Protein AF-A0A101GU11-F1 (afdb_monomer)

Foldseek 3Di:
DPAPPDPCPVVQVVLLVVVVVVDPPVQSVVLQVVLVVVVHRGNVSSVVSSCVVVVVPDPDDDDPPPPPPDCVVVVVVVVVVVVVVPD

Secondary structure (DSSP, 8-state):
-----TTSHHHHHHHHHHHTTTS-HHHHHHHHHHHHHTSS--HHHHHHHHHHHHHTT-SSS-----PPP-THHHHHHHHHHHHTT--

pLDDT: mean 74.29, std 14.36, range [42.16, 89.31]

Structure (mmCIF, N/CA/C/O backbone):
data_AF-A0A101GU11-F1
#
_entry.id   AF-A0A101GU11-F1
#
loop_
_atom_site.group_PDB
_atom_site.id
_atom_site.type_symbol
_atom_site.label_atom_id
_atom_site.label_alt_id
_atom_site.label_comp_id
_atom_site.label_asym_id
_atom_site.label_entity_id
_atom_site.label_seq_id
_atom_site.pdbx_PDB_ins_code
_atom_site.Cartn_x
_atom_site.Cartn_y
_atom_site.Cartn_z
_atom_site.occupancy
_atom_site.B_iso_or_equiv
_atom_site.auth_seq_id
_atom_site.auth_comp_id
_atom_site.auth_asym_id
_atom_site.auth_atom_id
_atom_site.pdbx_PDB_model_num
ATOM 1 N N . MET A 1 1 ? -2.304 -4.462 21.805 1.00 42.16 1 MET A N 1
ATOM 2 C CA . MET A 1 1 ? -2.401 -4.621 20.337 1.00 42.16 1 MET A CA 1
ATOM 3 C C . MET A 1 1 ? -3.183 -5.888 20.028 1.00 42.16 1 MET A C 1
ATOM 5 O O . MET A 1 1 ? -2.672 -6.978 20.251 1.00 42.16 1 MET A O 1
ATOM 9 N N . GLN A 1 2 ? -4.443 -5.771 19.605 1.00 47.00 2 GLN A N 1
ATOM 10 C CA . GLN A 1 2 ? -5.228 -6.928 19.161 1.00 47.00 2 GLN A CA 1
ATOM 11 C C . GLN A 1 2 ? -4.856 -7.231 17.707 1.00 47.00 2 GLN A C 1
ATOM 13 O O . GLN A 1 2 ? -5.387 -6.614 16.791 1.00 47.00 2 GLN A O 1
ATOM 18 N N . LEU A 1 3 ? -3.926 -8.169 17.494 1.00 54.53 3 LEU A N 1
ATOM 19 C CA . LEU A 1 3 ? -3.701 -8.727 16.161 1.00 54.53 3 LEU A CA 1
ATOM 20 C C . LEU A 1 3 ? -5.009 -9.379 15.696 1.00 54.53 3 LEU A C 1
ATOM 22 O O . LEU A 1 3 ? -5.564 -10.202 16.423 1.00 54.53 3 LEU A O 1
ATOM 26 N N . CYS A 1 4 ? -5.481 -8.993 14.509 1.00 52.97 4 CYS A N 1
ATOM 27 C CA . CYS A 1 4 ? -6.788 -9.312 13.925 1.00 52.97 4 CYS A CA 1
ATOM 28 C C . CYS A 1 4 ? -7.308 -10.712 14.322 1.00 52.97 4 CYS A C 1
ATOM 30 O O . CYS A 1 4 ? -6.574 -11.698 14.247 1.00 52.97 4 CYS A O 1
ATOM 32 N N . LYS A 1 5 ? -8.566 -10.832 14.763 1.00 58.31 5 LYS A N 1
ATOM 33 C CA . LYS A 1 5 ? -9.148 -12.120 15.186 1.00 58.31 5 LYS A CA 1
ATOM 34 C C . LYS A 1 5 ? -9.209 -13.067 13.975 1.00 58.31 5 LYS A C 1
ATOM 36 O O . LYS A 1 5 ? -9.868 -12.802 12.978 1.00 58.31 5 LYS A O 1
ATOM 41 N N . HIS A 1 6 ? -8.396 -14.117 14.028 1.00 56.59 6 HIS A N 1
ATOM 42 C CA . HIS A 1 6 ? -7.745 -14.743 12.876 1.00 56.59 6 HIS A CA 1
ATOM 43 C C . HIS A 1 6 ? -8.575 -15.880 12.257 1.00 56.59 6 HIS A C 1
ATOM 45 O O . HIS A 1 6 ? -8.202 -17.040 12.385 1.00 56.59 6 HIS A O 1
ATOM 51 N N . ARG A 1 7 ? -9.668 -15.569 11.548 1.00 58.12 7 ARG A N 1
ATOM 52 C CA . ARG A 1 7 ? -10.205 -16.507 10.536 1.00 58.12 7 ARG A CA 1
ATOM 53 C C . ARG A 1 7 ? -9.667 -16.195 9.137 1.00 58.12 7 ARG A C 1
ATOM 55 O O . ARG A 1 7 ? -9.334 -17.114 8.403 1.00 58.12 7 ARG A O 1
ATOM 62 N N . ASP A 1 8 ? -9.421 -14.916 8.846 1.00 72.06 8 ASP A N 1
ATOM 63 C CA . ASP A 1 8 ? -9.123 -14.464 7.482 1.00 72.06 8 ASP A CA 1
ATOM 64 C C . ASP A 1 8 ? -7.674 -14.049 7.204 1.00 72.06 8 ASP A C 1
ATOM 66 O O . ASP A 1 8 ? -7.367 -13.776 6.050 1.00 72.06 8 ASP A O 1
ATOM 70 N N . LYS A 1 9 ? -6.732 -14.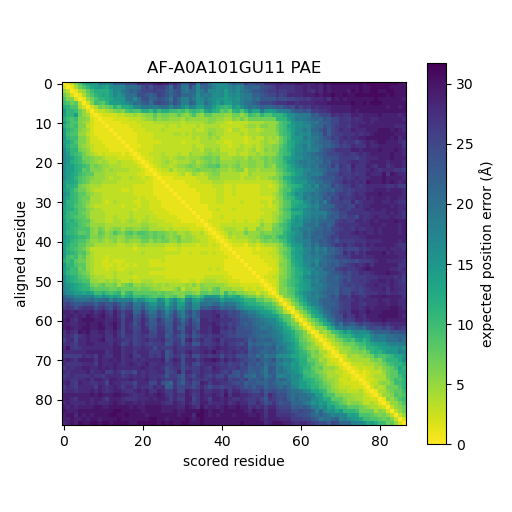018 8.169 1.00 75.38 9 LYS A N 1
ATOM 71 C CA . LYS A 1 9 ? -5.380 -13.515 7.814 1.00 75.38 9 LYS A CA 1
ATOM 72 C C . LYS A 1 9 ? -4.641 -14.415 6.825 1.00 75.38 9 LYS A C 1
ATOM 74 O O . LYS A 1 9 ? -3.916 -13.903 5.987 1.00 75.38 9 LYS A O 1
ATOM 79 N N . ASN A 1 10 ? -4.844 -15.734 6.883 1.00 81.19 10 ASN A N 1
ATOM 80 C CA . ASN A 1 10 ? -4.252 -16.638 5.893 1.00 81.19 10 ASN A CA 1
ATOM 81 C C . ASN A 1 10 ? -4.871 -16.401 4.512 1.00 81.19 10 ASN A C 1
ATOM 83 O O . ASN A 1 10 ? -4.162 -16.405 3.515 1.00 81.19 10 ASN A O 1
ATOM 87 N N . TYR A 1 11 ? -6.177 -16.128 4.461 1.00 85.25 11 TYR A N 1
ATOM 88 C CA . TYR A 1 11 ? -6.877 -15.798 3.225 1.00 85.25 11 TYR A CA 1
ATOM 89 C C . TYR A 1 11 ? -6.402 -14.459 2.644 1.00 85.25 11 TYR A C 1
ATOM 91 O O . TYR A 1 11 ? -6.065 -14.373 1.468 1.00 85.25 11 TYR A O 1
ATOM 99 N N . GLN A 1 12 ? -6.277 -13.431 3.486 1.00 82.94 12 GLN A N 1
ATOM 100 C CA . GLN A 1 12 ? -5.733 -12.129 3.101 1.00 82.94 12 GLN A CA 1
ATOM 101 C C . GLN A 1 12 ? -4.285 -12.246 2.622 1.00 82.94 12 GLN A C 1
ATOM 103 O O . GLN A 1 12 ? -3.952 -11.691 1.582 1.00 82.94 12 GLN A O 1
ATOM 108 N N . LEU A 1 13 ? -3.445 -13.013 3.322 1.00 84.19 13 LEU A N 1
ATOM 109 C CA . LEU A 1 13 ? -2.063 -13.253 2.916 1.00 84.19 13 LEU A CA 1
ATOM 110 C C . LEU A 1 13 ? -1.990 -13.951 1.557 1.00 84.19 13 LEU A C 1
ATOM 112 O O . LEU A 1 13 ? -1.229 -13.518 0.699 1.00 84.19 13 LEU A O 1
ATOM 116 N N . VAL A 1 14 ? -2.794 -14.993 1.333 1.00 87.44 14 VAL A N 1
ATOM 117 C CA . VAL A 1 14 ? -2.851 -15.679 0.034 1.00 87.44 14 VAL A CA 1
ATOM 118 C C . VAL A 1 14 ? -3.289 -14.717 -1.066 1.00 87.44 14 VAL A C 1
ATOM 120 O O . VAL A 1 14 ? -2.646 -14.673 -2.110 1.00 87.44 14 VAL A O 1
ATOM 123 N N . ASN A 1 15 ? -4.316 -13.898 -0.833 1.00 86.44 15 ASN A N 1
ATOM 124 C CA . ASN A 1 15 ? -4.762 -12.913 -1.819 1.00 86.44 15 ASN A CA 1
ATOM 125 C C . ASN A 1 15 ? -3.673 -11.873 -2.125 1.00 86.44 15 ASN A C 1
ATOM 127 O O . ASN A 1 15 ? -3.458 -11.541 -3.289 1.00 86.44 15 ASN A O 1
ATOM 131 N N . ILE A 1 16 ? -2.932 -11.419 -1.109 1.00 86.44 16 ILE A N 1
ATOM 132 C CA . ILE A 1 16 ? -1.778 -10.524 -1.283 1.00 86.44 16 ILE A CA 1
ATOM 133 C C . ILE A 1 16 ? -0.673 -11.213 -2.097 1.00 86.44 16 ILE A C 1
ATOM 135 O O . ILE A 1 16 ? -0.118 -10.616 -3.014 1.00 86.44 16 ILE A O 1
ATOM 139 N N . LEU A 1 17 ? -0.368 -12.483 -1.830 1.00 86.19 17 LEU A N 1
ATOM 140 C CA . LEU A 1 17 ? 0.640 -13.229 -2.592 1.00 86.19 17 LEU A CA 1
ATOM 141 C C . LEU A 1 17 ? 0.211 -13.466 -4.049 1.00 86.19 17 LEU A C 1
ATOM 143 O O . LEU A 1 17 ? 1.045 -13.425 -4.952 1.00 86.19 17 LEU A O 1
ATOM 147 N N . LEU A 1 18 ? -1.086 -13.667 -4.300 1.00 88.44 18 LEU A N 1
ATOM 148 C CA . LEU A 1 18 ? -1.633 -13.798 -5.652 1.00 88.44 18 LEU 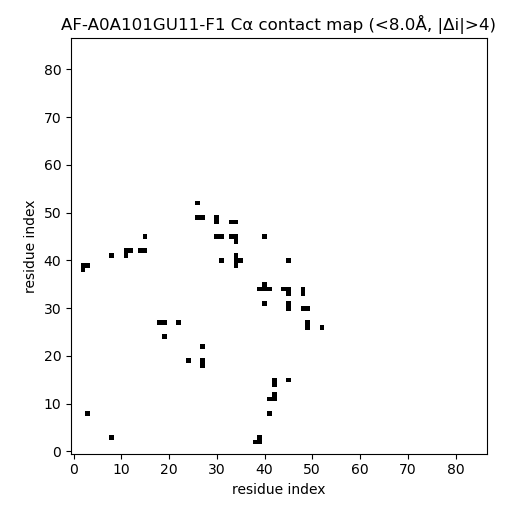A CA 1
ATOM 149 C C . LEU A 1 18 ? -1.513 -12.497 -6.461 1.00 88.44 18 LEU A C 1
ATOM 151 O O . LEU A 1 18 ? -1.329 -12.574 -7.678 1.00 88.44 18 LEU A O 1
ATOM 155 N N . LEU A 1 19 ? -1.544 -11.325 -5.813 1.00 85.81 19 LEU A N 1
ATOM 156 C CA . LEU A 1 19 ? -1.247 -10.041 -6.467 1.00 85.81 19 LEU A CA 1
ATOM 157 C C . LEU A 1 19 ? 0.190 -9.990 -7.003 1.00 85.81 19 LEU A C 1
ATOM 159 O O . LEU A 1 19 ? 0.417 -9.437 -8.078 1.00 85.81 19 LEU A O 1
ATOM 163 N N . GLY A 1 20 ? 1.139 -10.652 -6.336 1.00 83.38 20 GLY A N 1
ATOM 164 C CA . GLY A 1 20 ? 2.541 -10.726 -6.767 1.00 83.38 20 GLY A CA 1
ATOM 165 C C . GLY A 1 20 ? 2.764 -11.431 -8.106 1.00 83.38 20 GLY A C 1
ATOM 166 O O . GLY A 1 20 ? 3.835 -11.308 -8.686 1.00 83.38 20 GLY A O 1
ATOM 167 N N . ARG A 1 21 ? 1.758 -12.137 -8.645 1.00 86.56 21 ARG A N 1
ATOM 16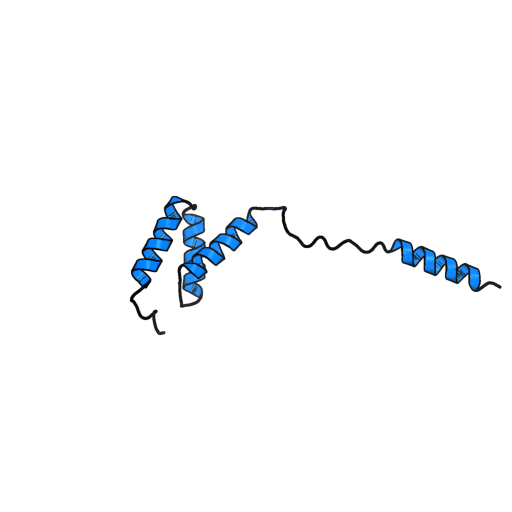8 C CA . ARG A 1 21 ? 1.810 -12.675 -10.017 1.00 86.56 21 ARG A CA 1
ATOM 169 C C . ARG A 1 21 ? 1.572 -11.622 -11.098 1.00 86.56 21 ARG A C 1
ATOM 171 O O . ARG A 1 21 ? 1.906 -11.868 -12.251 1.00 86.56 21 ARG A O 1
ATOM 178 N N . LYS A 1 22 ? 0.920 -10.513 -10.750 1.00 84.94 22 LYS A N 1
ATOM 179 C CA . LYS A 1 22 ? 0.503 -9.461 -11.689 1.00 84.94 22 LYS A CA 1
ATOM 180 C C . LYS A 1 22 ? 1.273 -8.159 -11.497 1.00 84.94 22 LYS A C 1
ATOM 182 O O . LYS A 1 22 ? 1.295 -7.339 -12.405 1.00 84.94 22 LYS A O 1
ATOM 187 N N . ILE A 1 23 ? 1.845 -7.966 -10.314 1.00 85.69 23 ILE A N 1
ATOM 188 C CA . ILE A 1 23 ? 2.436 -6.708 -9.872 1.00 85.69 23 ILE A CA 1
ATOM 189 C C . ILE A 1 23 ? 3.911 -6.938 -9.565 1.00 85.69 23 ILE A C 1
ATOM 191 O O . ILE A 1 23 ? 4.294 -7.991 -9.050 1.00 85.69 23 ILE A O 1
ATOM 195 N N . ASP A 1 24 ? 4.719 -5.930 -9.878 1.00 89.19 24 ASP A N 1
ATOM 196 C CA . ASP A 1 24 ? 6.129 -5.894 -9.525 1.00 89.19 24 ASP A CA 1
ATOM 197 C C . ASP A 1 24 ? 6.352 -6.120 -8.015 1.00 89.19 24 ASP A C 1
ATOM 199 O O . ASP A 1 24 ? 5.598 -5.642 -7.159 1.00 89.19 24 ASP A O 1
ATOM 203 N N . HIS A 1 25 ? 7.388 -6.891 -7.689 1.00 87.94 25 HIS A N 1
ATOM 204 C CA . HIS A 1 25 ? 7.629 -7.363 -6.329 1.00 87.94 25 HIS A CA 1
ATOM 205 C C . HIS A 1 25 ? 8.012 -6.236 -5.367 1.00 87.94 25 HIS A C 1
ATOM 207 O O . HIS A 1 25 ? 7.566 -6.258 -4.216 1.00 87.94 25 HIS A O 1
ATOM 213 N N . ASP A 1 26 ? 8.767 -5.234 -5.822 1.00 88.19 26 ASP A N 1
ATOM 214 C CA . ASP A 1 26 ? 9.169 -4.105 -4.979 1.00 88.19 26 ASP A CA 1
ATOM 215 C C . ASP A 1 26 ? 7.972 -3.204 -4.668 1.00 88.19 26 ASP A C 1
ATOM 217 O O . ASP A 1 26 ? 7.788 -2.760 -3.529 1.00 88.19 26 ASP A O 1
ATOM 221 N N . THR A 1 27 ? 7.097 -3.019 -5.656 1.00 87.25 27 THR A N 1
ATOM 222 C CA . THR A 1 27 ? 5.831 -2.286 -5.510 1.00 87.25 27 THR A CA 1
ATOM 223 C C . THR A 1 27 ? 4.900 -2.978 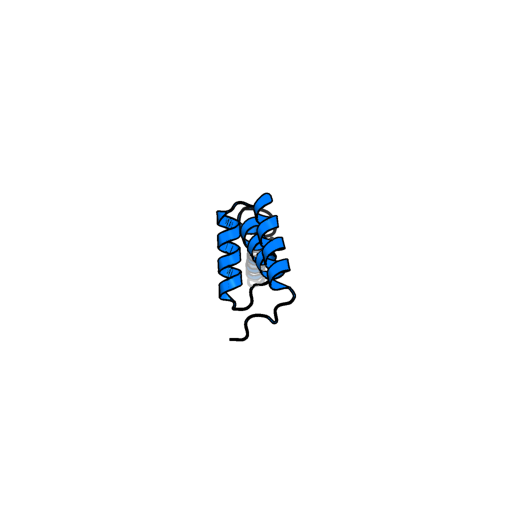-4.509 1.00 87.25 27 THR A C 1
ATOM 225 O O . THR A 1 27 ? 4.377 -2.357 -3.577 1.00 87.25 27 THR A O 1
ATOM 228 N N . LEU A 1 28 ? 4.732 -4.296 -4.630 1.00 89.31 28 LEU A N 1
ATOM 229 C CA . LEU A 1 28 ? 3.918 -5.063 -3.687 1.00 89.31 28 LEU A CA 1
ATOM 230 C C . LEU A 1 28 ? 4.514 -5.044 -2.271 1.00 89.31 28 LEU A C 1
ATOM 232 O O . LEU A 1 28 ? 3.794 -4.894 -1.284 1.00 89.31 28 LEU A O 1
ATOM 236 N N . LEU A 1 29 ? 5.836 -5.157 -2.145 1.00 89.25 29 LEU A N 1
ATOM 237 C CA . LEU A 1 29 ? 6.500 -5.120 -0.845 1.00 89.25 29 LEU A CA 1
ATOM 238 C C . LEU A 1 29 ? 6.343 -3.753 -0.167 1.00 89.25 29 LEU A C 1
ATOM 240 O O . LEU A 1 29 ? 6.149 -3.686 1.050 1.00 89.25 29 LEU A O 1
ATOM 244 N N . TRP A 1 30 ? 6.413 -2.664 -0.935 1.00 89.12 30 TRP A N 1
ATOM 245 C CA . TRP A 1 30 ? 6.196 -1.314 -0.421 1.00 89.12 30 TRP A CA 1
ATOM 246 C C . TRP A 1 30 ? 4.768 -1.130 0.105 1.00 89.12 30 TRP A C 1
ATOM 248 O O . TRP A 1 30 ? 4.586 -0.689 1.241 1.00 89.12 30 TRP A O 1
ATOM 258 N N . THR A 1 31 ? 3.759 -1.540 -0.664 1.00 89.31 31 THR A N 1
ATOM 259 C CA . THR A 1 31 ? 2.342 -1.396 -0.275 1.00 89.31 31 THR A CA 1
ATOM 260 C C . THR A 1 31 ? 1.987 -2.234 0.950 1.00 89.31 31 THR A C 1
ATOM 262 O O . THR A 1 31 ? 1.300 -1.758 1.856 1.00 89.31 31 THR A O 1
ATOM 265 N N . VAL A 1 32 ? 2.544 -3.443 1.063 1.00 88.25 32 VAL A N 1
ATOM 266 C CA . VAL A 1 32 ? 2.410 -4.281 2.264 1.00 88.25 32 VAL A CA 1
ATOM 267 C C . VAL A 1 32 ? 3.076 -3.634 3.481 1.00 88.25 32 VAL A C 1
ATOM 269 O O . VAL A 1 32 ? 2.524 -3.690 4.582 1.00 88.25 32 VAL A O 1
ATOM 272 N N . LYS A 1 33 ? 4.233 -2.977 3.321 1.00 88.81 33 LYS A N 1
ATOM 273 C CA . LYS A 1 33 ? 4.864 -2.218 4.416 1.00 88.81 33 LYS A CA 1
ATOM 274 C C . LYS A 1 33 ? 3.973 -1.071 4.900 1.00 88.81 33 LYS A C 1
ATOM 276 O O . LYS A 1 33 ? 3.839 -0.909 6.111 1.00 88.81 33 LYS A O 1
ATOM 281 N N . GLN A 1 34 ? 3.326 -0.336 3.993 1.00 87.38 34 GLN A N 1
ATOM 282 C CA . GLN A 1 34 ? 2.374 0.722 4.362 1.00 87.38 34 GLN A CA 1
ATOM 283 C C . GLN A 1 34 ? 1.153 0.160 5.097 1.00 87.38 34 GLN A C 1
ATOM 285 O O . GLN A 1 34 ? 0.794 0.643 6.170 1.00 87.38 34 GLN A O 1
ATOM 290 N N . ALA A 1 35 ? 0.566 -0.925 4.587 1.00 86.81 35 ALA A N 1
ATOM 291 C CA . ALA A 1 35 ? -0.569 -1.581 5.230 1.00 86.81 35 ALA A CA 1
ATOM 292 C C . ALA A 1 35 ? -0.225 -2.150 6.619 1.00 86.81 35 ALA A C 1
ATOM 294 O O . ALA A 1 35 ? -1.068 -2.161 7.509 1.00 86.81 35 ALA A O 1
ATOM 295 N N . ASN A 1 36 ? 1.014 -2.595 6.839 1.00 85.62 36 ASN A N 1
ATOM 296 C CA . ASN A 1 36 ? 1.469 -3.043 8.157 1.00 85.62 36 ASN A CA 1
ATOM 297 C C . ASN A 1 36 ? 1.687 -1.882 9.139 1.00 85.62 36 ASN A C 1
ATOM 299 O O . ASN A 1 36 ? 1.498 -2.066 10.343 1.00 85.62 36 ASN A O 1
ATOM 303 N N . ALA A 1 37 ? 2.048 -0.690 8.653 1.00 86.12 37 ALA A N 1
ATOM 304 C CA . ALA A 1 37 ? 2.265 0.490 9.492 1.00 86.12 37 ALA A CA 1
ATOM 305 C C . ALA A 1 37 ? 0.978 0.990 10.175 1.00 86.12 37 ALA A C 1
ATOM 307 O O . ALA A 1 37 ? 1.048 1.607 11.235 1.00 86.12 37 ALA A O 1
ATOM 308 N N . THR A 1 38 ? -0.201 0.676 9.626 1.00 83.19 38 THR A N 1
ATOM 309 C CA . THR A 1 38 ? -1.500 1.033 10.226 1.00 83.19 38 THR A CA 1
ATOM 310 C C . THR A 1 38 ? -1.901 0.126 11.397 1.00 83.19 38 THR A C 1
ATOM 312 O O . THR A 1 38 ? -2.873 0.409 12.094 1.00 83.19 38 THR A O 1
ATOM 315 N N . GLY A 1 39 ? -1.170 -0.969 11.642 1.00 78.94 39 GLY A N 1
ATOM 316 C CA . GLY A 1 39 ? -1.430 -1.913 12.735 1.00 78.94 39 GLY A CA 1
ATOM 317 C C . GLY A 1 39 ? -2.581 -2.898 12.485 1.00 78.94 39 GLY A C 1
ATOM 318 O O . GLY A 1 39 ? -2.751 -3.842 13.260 1.00 78.94 39 GLY A O 1
ATOM 319 N N . THR A 1 40 ? -3.334 -2.730 11.395 1.00 77.00 40 THR A N 1
ATOM 320 C CA . THR A 1 40 ? -4.398 -3.644 10.949 1.00 77.00 40 THR A CA 1
ATOM 321 C C . THR A 1 40 ? -4.284 -3.902 9.442 1.00 77.00 40 THR A C 1
ATOM 323 O O . THR A 1 40 ? -5.062 -3.342 8.666 1.00 77.00 40 THR A O 1
ATOM 326 N N . PRO A 1 41 ? -3.321 -4.732 9.005 1.00 77.88 41 PRO A N 1
ATOM 327 C CA . PRO A 1 41 ? -3.141 -5.022 7.589 1.00 77.88 41 PRO A CA 1
ATOM 328 C C . PRO A 1 41 ? -4.334 -5.818 7.050 1.00 77.88 41 PRO A C 1
ATOM 330 O O . PRO A 1 41 ? -4.725 -6.833 7.630 1.00 77.88 41 PRO A O 1
ATOM 333 N N . SER A 1 42 ? -4.900 -5.359 5.935 1.00 85.00 42 SER A N 1
ATOM 334 C CA . SER A 1 42 ? -5.969 -6.037 5.201 1.00 85.00 42 SER A CA 1
ATOM 335 C C . SER A 1 42 ? -5.677 -6.028 3.703 1.00 85.00 42 SER A C 1
ATOM 337 O O . SER A 1 42 ? -4.917 -5.195 3.208 1.00 85.00 42 SER A O 1
ATOM 339 N N . TYR A 1 43 ? -6.290 -6.960 2.973 1.00 86.25 43 TYR A N 1
ATOM 340 C CA . TYR A 1 43 ? -6.169 -7.027 1.516 1.00 86.25 43 TYR A CA 1
ATOM 341 C C . TYR A 1 43 ? -6.646 -5.733 0.837 1.00 86.25 43 TYR A C 1
ATOM 343 O O . TYR A 1 43 ? -5.957 -5.216 -0.038 1.00 86.25 43 TYR A O 1
ATOM 351 N N . ASP A 1 44 ? -7.772 -5.177 1.289 1.00 86.25 44 ASP A N 1
ATOM 352 C CA . ASP A 1 44 ? -8.335 -3.941 0.733 1.00 86.25 44 ASP A CA 1
ATOM 353 C C . ASP A 1 44 ? -7.382 -2.757 0.916 1.00 86.25 44 ASP A C 1
ATOM 355 O O . ASP A 1 44 ? -7.205 -1.948 0.010 1.00 86.25 44 ASP A O 1
ATOM 359 N N . LEU A 1 45 ? -6.699 -2.693 2.063 1.00 86.31 45 LEU A N 1
ATOM 360 C CA . LEU A 1 45 ? -5.718 -1.649 2.341 1.00 86.31 45 LEU A CA 1
ATOM 361 C C . LEU A 1 45 ? -4.482 -1.776 1.439 1.00 86.31 45 LEU A C 1
ATOM 363 O O . LEU A 1 45 ? -3.945 -0.773 0.977 1.00 86.31 45 LEU A O 1
ATOM 367 N N . VAL A 1 46 ? -4.046 -3.006 1.150 1.00 88.12 46 VAL A N 1
ATOM 368 C CA . VAL A 1 46 ? -2.962 -3.256 0.187 1.00 88.12 46 VAL A CA 1
ATOM 369 C C . VAL A 1 46 ? -3.384 -2.852 -1.229 1.00 88.12 46 VAL A C 1
ATOM 371 O O . VAL A 1 46 ? -2.606 -2.193 -1.913 1.00 88.12 46 VAL A O 1
ATOM 374 N N . CYS A 1 47 ? -4.612 -3.174 -1.655 1.00 87.81 47 CYS A N 1
ATOM 375 C CA . CYS A 1 47 ? -5.141 -2.751 -2.960 1.00 87.81 47 CYS A CA 1
ATOM 376 C C . CYS A 1 47 ? -5.223 -1.226 -3.077 1.00 87.81 47 CYS A C 1
ATOM 378 O O . CYS A 1 47 ? -4.801 -0.671 -4.083 1.00 87.81 47 CYS A O 1
ATOM 380 N N . PHE A 1 48 ? -5.666 -0.547 -2.019 1.00 87.31 48 PHE A N 1
ATOM 381 C CA . PHE A 1 48 ? -5.708 0.913 -1.967 1.00 87.31 48 PHE A CA 1
ATOM 382 C C . PHE A 1 48 ? -4.320 1.551 -2.150 1.00 87.31 48 PHE A C 1
ATOM 384 O O . PHE A 1 48 ? -4.149 2.460 -2.960 1.00 87.31 48 PHE A O 1
ATOM 391 N N . TYR A 1 49 ? -3.295 1.061 -1.444 1.00 88.44 49 TYR A N 1
ATOM 392 C CA . TYR A 1 49 ? -1.931 1.573 -1.625 1.00 88.44 49 TYR A CA 1
ATOM 393 C C . TYR A 1 49 ? -1.346 1.237 -3.001 1.00 88.44 49 TYR A C 1
ATOM 395 O O . TYR A 1 49 ? -0.560 2.023 -3.531 1.00 88.44 49 TYR A O 1
ATOM 403 N N . LEU A 1 50 ? -1.733 0.100 -3.586 1.00 88.69 50 LEU A N 1
ATOM 404 C CA . LEU A 1 50 ? -1.368 -0.253 -4.957 1.00 88.69 50 LEU A CA 1
ATOM 405 C C . LEU A 1 50 ? -1.972 0.725 -5.960 1.00 88.69 50 LEU A C 1
ATOM 407 O O . LEU A 1 50 ? -1.238 1.211 -6.812 1.00 88.69 50 LEU A O 1
ATOM 411 N N . GLU A 1 51 ? -3.252 1.071 -5.820 1.00 85.75 51 GLU A N 1
ATOM 412 C CA . GLU A 1 51 ? -3.931 2.050 -6.678 1.00 85.75 51 GLU A CA 1
ATOM 413 C C . GLU A 1 51 ? -3.261 3.428 -6.623 1.00 85.75 51 GLU A C 1
ATOM 415 O O . GLU A 1 51 ? -3.038 4.043 -7.666 1.00 85.75 51 GLU A O 1
ATOM 420 N N . ILE A 1 52 ? -2.859 3.884 -5.430 1.00 82.56 52 ILE A N 1
ATOM 421 C CA . ILE A 1 52 ? -2.098 5.134 -5.260 1.00 82.56 52 ILE A CA 1
ATOM 422 C C . ILE A 1 52 ? -0.772 5.070 -6.023 1.00 82.56 52 ILE A C 1
ATOM 424 O O . ILE A 1 52 ? -0.386 6.031 -6.688 1.00 82.56 52 ILE A O 1
ATOM 428 N N . GLN A 1 53 ? -0.062 3.946 -5.931 1.00 79.25 53 GLN A N 1
ATOM 429 C CA . GLN A 1 53 ? 1.249 3.809 -6.552 1.00 79.25 53 GLN A CA 1
ATOM 430 C C . GLN A 1 53 ? 1.165 3.643 -8.073 1.00 79.25 53 GLN A C 1
ATOM 432 O O . GLN A 1 53 ? 1.996 4.197 -8.789 1.00 79.25 53 GLN A O 1
ATOM 437 N N . THR A 1 54 ? 0.146 2.946 -8.578 1.00 71.88 54 THR A N 1
ATOM 438 C CA . THR A 1 54 ? -0.117 2.844 -10.019 1.00 71.88 54 THR A CA 1
ATOM 439 C C . THR A 1 54 ? -0.643 4.155 -10.595 1.00 71.88 54 THR A C 1
ATOM 441 O O . THR A 1 54 ? -0.255 4.523 -11.697 1.00 71.88 54 THR A O 1
ATOM 444 N N . GLY A 1 55 ? -1.453 4.903 -9.838 1.00 62.09 55 GLY A N 1
ATOM 445 C CA . GLY A 1 55 ? -1.941 6.227 -10.233 1.00 62.09 55 GLY A CA 1
ATOM 446 C C . GLY A 1 55 ? -0.850 7.302 -10.239 1.00 62.09 55 GLY A C 1
ATOM 447 O O . GLY A 1 55 ? -0.973 8.295 -10.946 1.00 62.09 55 GLY A O 1
ATOM 448 N N . ALA A 1 56 ? 0.251 7.094 -9.511 1.00 56.25 56 ALA A N 1
ATOM 449 C CA . ALA A 1 56 ? 1.420 7.972 -9.558 1.00 56.25 56 ALA A CA 1
ATOM 450 C C . ALA A 1 56 ? 2.272 7.796 -10.834 1.00 56.25 56 ALA A C 1
ATOM 452 O O . ALA A 1 56 ? 3.137 8.632 -11.099 1.00 56.25 56 ALA A O 1
ATOM 453 N N . ALA A 1 57 ? 2.049 6.730 -11.615 1.00 49.84 57 ALA A N 1
ATOM 454 C CA . ALA A 1 57 ? 2.762 6.468 -12.868 1.00 49.84 57 ALA A CA 1
ATOM 455 C C . ALA A 1 57 ? 2.098 7.103 -14.107 1.00 49.84 57 ALA A C 1
ATOM 457 O O . ALA A 1 57 ? 2.715 7.108 -15.171 1.00 49.84 57 ALA A O 1
ATOM 458 N N . ASP A 1 58 ? 0.901 7.684 -13.975 1.00 44.41 58 ASP A N 1
ATOM 459 C CA . ASP A 1 58 ? 0.284 8.501 -15.023 1.00 44.41 58 ASP A CA 1
ATOM 460 C C . ASP A 1 58 ? 0.607 9.990 -14.798 1.00 44.41 58 ASP A C 1
ATOM 462 O O . ASP A 1 58 ? 0.027 10.623 -13.914 1.00 44.41 58 ASP A O 1
ATOM 466 N N . PRO A 1 59 ? 1.474 10.627 -15.612 1.00 49.91 59 PRO A N 1
ATOM 467 C CA . PRO A 1 59 ? 1.649 12.077 -15.564 1.00 49.91 59 PRO A CA 1
ATOM 468 C C . PRO A 1 59 ? 0.494 12.864 -16.215 1.00 49.91 59 PRO A C 1
ATOM 470 O O . PRO A 1 59 ? 0.593 14.083 -16.343 1.00 49.91 59 PRO A O 1
ATOM 473 N N . ALA A 1 60 ? -0.606 12.239 -16.642 1.00 51.44 60 ALA A N 1
ATOM 474 C CA . ALA A 1 60 ? -1.720 12.964 -17.251 1.00 51.44 60 ALA A CA 1
ATOM 475 C C . ALA A 1 60 ? -3.027 12.171 -17.170 1.00 51.44 60 ALA A C 1
ATOM 477 O O . ALA A 1 60 ? -3.174 11.168 -17.859 1.00 51.44 60 ALA A O 1
ATOM 478 N N . GLY A 1 61 ? -4.014 12.652 -16.408 1.00 47.16 61 GLY A N 1
ATOM 479 C CA . GLY A 1 61 ? -5.345 12.052 -16.501 1.00 47.16 61 GLY A CA 1
ATOM 480 C C . GLY A 1 61 ? -6.474 12.731 -15.748 1.00 47.16 61 GLY A C 1
ATOM 481 O O . GLY A 1 61 ? -7.521 12.928 -16.349 1.00 47.16 61 GLY A O 1
ATOM 482 N N . ASP A 1 62 ? -6.286 13.120 -14.485 1.00 49.47 62 ASP A N 1
ATOM 483 C CA . ASP A 1 62 ? -7.403 13.667 -13.696 1.00 49.47 62 ASP A CA 1
ATOM 484 C C . ASP A 1 62 ? -6.958 14.689 -12.641 1.00 49.47 62 ASP A C 1
ATOM 486 O O . ASP A 1 62 ? -7.311 14.652 -11.466 1.00 49.47 62 ASP A O 1
ATOM 490 N N . GLY A 1 63 ? -6.134 15.643 -13.069 1.00 47.62 63 GLY A N 1
ATOM 491 C CA . GLY A 1 63 ? -6.087 16.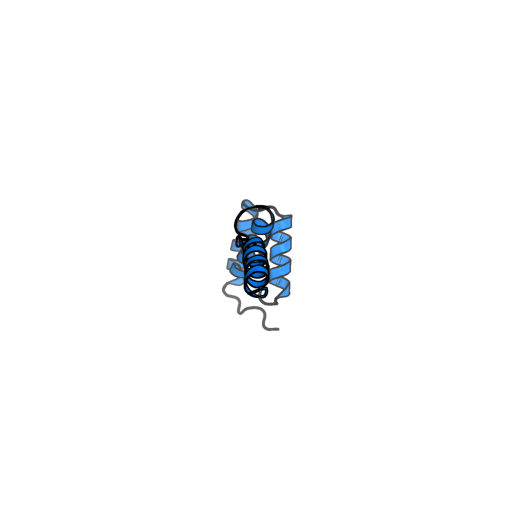924 -12.380 1.00 47.62 63 GLY A CA 1
ATOM 492 C C . GLY A 1 63 ? -7.328 17.696 -12.796 1.00 47.62 63 GLY A C 1
ATOM 493 O O . GLY A 1 63 ? -7.458 18.010 -13.982 1.00 47.62 63 GLY A O 1
ATOM 494 N N . VAL A 1 64 ? -8.228 18.001 -11.853 1.00 56.81 64 VAL A N 1
ATOM 495 C CA . VAL A 1 64 ? -9.315 18.972 -12.049 1.00 56.81 64 VAL A CA 1
ATOM 496 C C . VAL A 1 64 ? -8.748 20.140 -12.850 1.00 56.81 64 VAL A C 1
ATOM 498 O O . VAL A 1 64 ? -7.896 20.880 -12.354 1.00 56.81 64 VAL A O 1
ATOM 501 N N . LYS A 1 65 ? -9.165 20.278 -14.115 1.00 54.50 65 LYS A N 1
ATOM 502 C CA . LYS A 1 65 ? -8.737 21.389 -14.968 1.00 54.50 65 LYS A CA 1
ATOM 503 C C . LYS A 1 65 ? -9.395 22.650 -14.433 1.00 54.50 65 LYS A C 1
ATOM 505 O O . LYS A 1 65 ? -10.456 23.058 -14.903 1.00 54.50 65 LYS A O 1
ATOM 510 N N . VAL A 1 66 ? -8.778 23.249 -13.420 1.00 63.81 66 VAL A N 1
ATOM 511 C CA . VAL A 1 66 ? -9.116 24.590 -12.962 1.00 63.81 66 VAL A CA 1
ATOM 512 C C . VAL A 1 66 ? -8.856 25.499 -14.153 1.00 63.81 66 VAL A C 1
ATOM 514 O O . VAL A 1 66 ? -7.710 25.705 -14.550 1.00 63.81 66 VAL A O 1
ATOM 517 N N . LYS A 1 67 ? -9.930 25.975 -14.792 1.00 70.31 67 LYS A N 1
ATOM 518 C CA . LYS A 1 67 ? -9.806 26.982 -15.842 1.00 70.31 67 LYS A CA 1
ATOM 519 C C . LYS A 1 67 ? -9.169 28.210 -15.193 1.00 70.31 67 LYS A C 1
ATOM 521 O O . LYS A 1 67 ? -9.771 28.732 -14.251 1.00 70.31 67 LYS A O 1
ATOM 526 N N . PRO A 1 68 ? -7.988 28.664 -15.645 1.00 68.69 68 PRO A N 1
ATOM 527 C CA . PRO A 1 68 ? -7.463 29.932 -15.176 1.00 68.69 68 PRO A CA 1
ATOM 528 C C . PRO A 1 68 ? -8.499 31.002 -15.520 1.00 68.69 68 PRO A C 1
ATOM 530 O O . PRO A 1 68 ? -8.984 31.072 -16.652 1.00 68.69 68 PRO A O 1
ATOM 533 N N . VAL A 1 69 ? -8.912 31.761 -14.507 1.00 73.75 69 VAL A N 1
ATOM 534 C CA . VAL A 1 69 ? -9.837 32.876 -14.694 1.00 73.75 69 VAL A CA 1
ATOM 535 C C . VAL A 1 69 ? -9.105 33.920 -15.528 1.00 73.75 69 VAL A C 1
ATOM 537 O 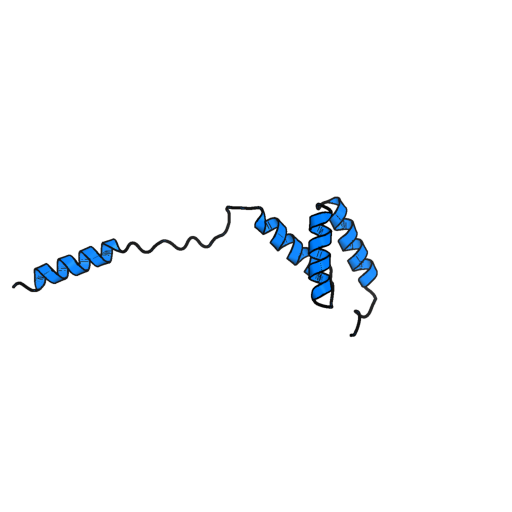O . VAL A 1 69 ? -8.002 34.331 -15.179 1.00 73.75 69 VAL A O 1
ATOM 540 N N . ASP A 1 70 ? -9.695 34.299 -16.656 1.00 74.38 70 ASP A N 1
ATOM 541 C CA . ASP A 1 70 ? -9.137 35.322 -17.531 1.00 74.38 70 ASP A CA 1
ATOM 542 C C . ASP A 1 70 ? -9.340 36.701 -16.895 1.00 74.38 70 ASP A C 1
ATOM 544 O O . ASP A 1 70 ? -10.468 37.200 -16.809 1.00 74.38 70 ASP A O 1
ATOM 548 N N . PHE A 1 71 ? -8.247 37.288 -16.406 1.00 77.75 71 PHE A N 1
ATOM 549 C CA . PHE A 1 71 ? -8.275 38.571 -15.712 1.00 77.75 71 PHE A CA 1
ATOM 550 C C . PHE A 1 71 ? -8.421 39.772 -16.656 1.00 77.75 71 PHE A C 1
ATOM 552 O O . PHE A 1 71 ? -8.811 40.839 -16.190 1.00 77.75 71 PHE A O 1
ATOM 559 N N . ASN A 1 72 ? -8.242 39.590 -17.971 1.00 78.56 72 ASN A N 1
ATOM 560 C CA . ASN A 1 72 ? -8.355 40.676 -18.954 1.00 78.56 72 ASN A CA 1
ATOM 561 C C . ASN A 1 72 ? -9.749 41.332 -18.953 1.00 78.56 72 ASN A C 1
ATOM 5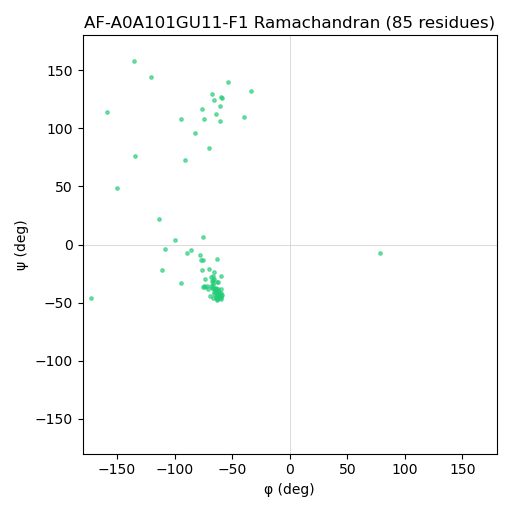63 O O . ASN A 1 72 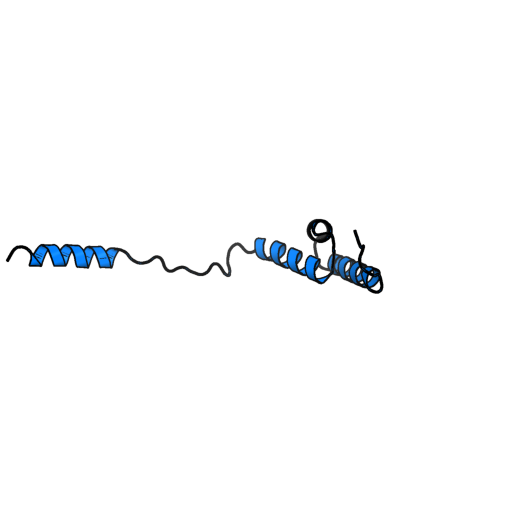? -9.891 42.518 -19.234 1.00 78.56 72 ASN A O 1
ATOM 567 N N . LYS A 1 73 ? -10.793 40.588 -18.562 1.00 74.62 73 LYS A N 1
ATOM 568 C CA . LYS A 1 73 ? -12.154 41.136 -18.420 1.00 74.62 73 LYS A CA 1
ATOM 569 C C . LYS A 1 73 ? -12.283 42.159 -17.292 1.00 74.62 73 LYS A C 1
ATOM 571 O O . LYS A 1 73 ? -13.171 43.004 -17.343 1.00 74.62 73 LYS A O 1
ATOM 576 N N . TYR A 1 74 ? -11.448 42.069 -16.258 1.00 77.06 74 TYR A N 1
ATOM 577 C CA . TYR A 1 74 ? -11.425 43.072 -15.196 1.00 77.06 74 TYR A CA 1
ATOM 578 C C . TYR A 1 74 ? -10.733 44.346 -15.673 1.00 77.06 74 TYR A C 1
ATOM 580 O O . TYR A 1 74 ? -11.215 45.432 -15.361 1.00 77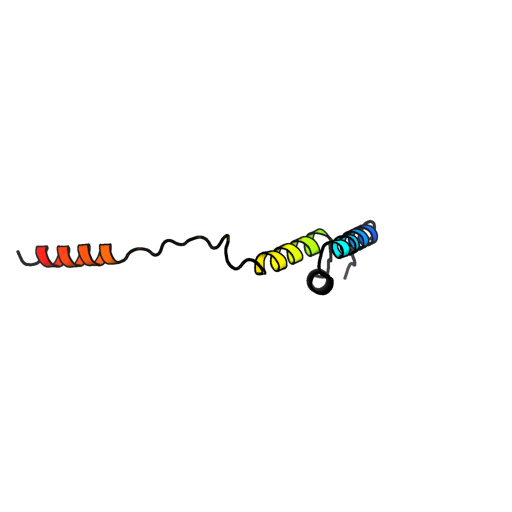.06 74 TYR A O 1
ATOM 588 N N . ASP A 1 75 ? -9.684 44.218 -16.487 1.00 78.81 75 ASP A N 1
ATOM 589 C CA . ASP A 1 75 ? -8.985 45.364 -17.071 1.00 78.81 75 ASP A CA 1
ATOM 590 C C . ASP A 1 75 ? -9.919 46.178 -17.979 1.00 78.81 75 ASP A C 1
ATOM 592 O O . ASP A 1 75 ? -9.998 47.397 -17.840 1.00 78.81 75 ASP A O 1
ATOM 596 N N . GLU A 1 76 ? -10.738 45.514 -18.804 1.00 79.81 76 GLU A N 1
ATOM 597 C CA . GLU A 1 76 ? -11.771 46.172 -19.624 1.00 79.81 76 GLU A CA 1
ATOM 598 C C . GLU A 1 76 ? -12.805 46.945 -18.782 1.00 79.81 76 GLU A C 1
ATOM 600 O O . GLU A 1 76 ? -13.256 48.028 -19.164 1.00 79.81 76 GLU A O 1
ATOM 605 N N . LEU A 1 77 ? -13.193 46.409 -17.619 1.00 77.31 77 LEU A N 1
ATOM 606 C CA . LEU A 1 77 ? -14.148 47.062 -16.718 1.00 77.31 77 LEU A CA 1
ATOM 607 C C . LEU A 1 77 ? -13.530 48.263 -15.988 1.00 77.31 77 LEU A C 1
ATOM 609 O O . LEU A 1 77 ? -14.213 49.268 -15.784 1.00 77.31 77 LEU A O 1
ATOM 613 N N . ILE A 1 78 ? -12.251 48.175 -15.619 1.00 79.88 78 ILE A N 1
ATOM 614 C CA . ILE A 1 78 ? -11.503 49.266 -14.981 1.00 79.88 78 ILE A CA 1
ATOM 615 C C . ILE A 1 78 ? -11.264 50.405 -15.982 1.00 79.88 78 ILE A C 1
ATOM 617 O O . ILE A 1 78 ? -11.496 51.571 -15.653 1.00 79.88 78 ILE A O 1
ATOM 621 N N . GLU A 1 79 ? -10.871 50.079 -17.215 1.00 77.25 79 GLU A N 1
ATOM 622 C CA . GLU A 1 79 ? -10.704 51.042 -18.312 1.00 77.25 79 GLU A CA 1
ATOM 623 C C . GLU A 1 79 ? -12.016 51.776 -18.619 1.00 77.25 79 GLU A C 1
ATOM 625 O O . GLU A 1 79 ? -12.044 53.006 -18.713 1.00 77.25 79 GLU A O 1
ATOM 630 N N . ARG A 1 80 ? -13.135 51.042 -18.687 1.00 70.38 80 ARG A N 1
ATOM 631 C CA . ARG A 1 80 ? -14.459 51.635 -18.920 1.00 70.38 80 ARG A CA 1
ATOM 632 C C . ARG A 1 80 ? -14.900 52.559 -17.781 1.00 70.38 80 ARG A C 1
ATOM 634 O O . ARG A 1 80 ? -15.500 53.595 -18.049 1.00 70.38 80 ARG A O 1
ATOM 641 N N . GLY A 1 81 ? -14.583 52.220 -16.530 1.00 65.12 81 GLY A N 1
ATOM 642 C CA . GLY A 1 81 ? -14.875 53.064 -15.364 1.00 65.12 81 GLY A CA 1
ATOM 643 C C . GLY A 1 81 ? -14.082 54.379 -15.334 1.00 65.12 81 GLY A C 1
ATOM 644 O O . GLY A 1 81 ? -14.591 55.395 -14.851 1.00 65.12 81 GLY A O 1
ATOM 645 N N . ARG A 1 82 ? -12.860 54.391 -15.891 1.00 63.22 82 ARG A N 1
ATOM 646 C CA . ARG A 1 82 ? -12.063 55.619 -16.066 1.00 63.22 82 ARG A CA 1
ATOM 647 C C . ARG A 1 82 ? -12.701 56.584 -17.058 1.00 63.22 82 ARG A C 1
ATOM 649 O O . ARG A 1 82 ? -12.729 57.776 -16.787 1.00 63.22 82 ARG A O 1
ATOM 656 N N . GLN A 1 83 ? -13.243 56.075 -18.162 1.00 59.97 83 GLN A N 1
ATOM 657 C CA . GLN A 1 83 ? -13.862 56.906 -19.202 1.00 59.97 83 GLN A CA 1
ATOM 658 C C . GLN A 1 83 ? -15.166 57.573 -18.739 1.00 59.97 83 GLN A C 1
ATOM 660 O O . GLN A 1 83 ? -15.492 58.656 -19.201 1.00 59.97 83 GLN A O 1
ATOM 665 N N . THR A 1 84 ? -15.895 56.966 -17.799 1.00 59.16 84 THR A N 1
ATOM 666 C CA . THR A 1 84 ? -17.143 57.529 -17.251 1.00 59.16 84 THR A CA 1
ATOM 667 C C . THR A 1 84 ? -16.942 58.503 -16.086 1.00 59.16 84 THR A C 1
ATOM 669 O O . THR A 1 84 ? -17.922 59.045 -15.592 1.00 59.16 84 THR A O 1
ATOM 672 N N . SER A 1 85 ? -15.708 58.690 -15.600 1.00 55.12 85 SER A N 1
ATOM 673 C CA . SER A 1 85 ? -15.409 59.591 -14.469 1.00 55.12 85 SER A CA 1
ATOM 674 C C . SER A 1 85 ? -14.856 60.959 -14.903 1.00 55.12 85 SER A C 1
ATOM 676 O O . SER A 1 85 ? -14.492 61.758 -14.044 1.00 55.12 85 SER A O 1
ATOM 678 N N . GLU A 1 86 ? -14.775 61.223 -16.211 1.00 55.44 86 GLU A N 1
ATOM 679 C CA . GLU A 1 86 ? -14.329 62.502 -16.792 1.00 55.44 86 GLU A CA 1
ATOM 680 C C . GLU A 1 86 ? -15.455 63.257 -17.542 1.00 55.44 86 GLU A C 1
ATOM 682 O O . GLU A 1 86 ? -15.161 64.129 -18.358 1.00 55.44 86 GLU A O 1
ATOM 687 N N . GLU A 1 87 ? -16.731 62.970 -17.244 1.00 48.22 87 GLU A N 1
ATOM 688 C CA . GLU A 1 87 ? -17.882 63.836 -17.588 1.00 48.22 87 GLU A CA 1
ATOM 689 C C . GLU A 1 87 ? -18.469 64.527 -16.350 1.00 48.22 87 GLU A C 1
ATOM 691 O O . GLU A 1 87 ? -18.677 63.841 -15.320 1.00 48.22 87 GLU A O 1
#

Solvent-accessible surface area (backbone atoms only — not comparable to full-atom values): 5426 Å² total; per-residue (Å²): 134,80,71,72,87,76,82,51,60,69,56,35,49,50,54,54,55,58,46,55,80,80,40,60,65,67,61,52,52,51,22,47,51,56,24,50,72,73,71,66,64,46,50,67,51,29,52,52,45,44,51,54,58,59,56,68,71,53,95,74,86,80,72,81,78,73,74,78,80,74,62,67,65,54,52,57,51,53,55,53,55,57,67,67,69,79,116

Mean predicted aligned error: 15.69 Å

Sequence (87 aa):
MQLCKHRDKNYQLVNILLLGRKIDHDTLLWTVKQANATGTPSYDLVCFYLEIQTGAADPAGDGVKVKPVDFNKYDELIERGRQTSEE

Radius of gyration: 26.41 Å; Cα contacts (8 Å, |Δi|>4): 33; chains: 1; bounding box: 27×80×40 Å